Protein AF-A0A5K0UWI3-F1 (afdb_monomer_lite)

Radius of gyration: 23.64 Å; chains: 1; bounding box: 48×35×60 Å

Structure (mmCIF, N/CA/C/O backbone):
data_AF-A0A5K0UWI3-F1
#
_entry.id   AF-A0A5K0UWI3-F1
#
loop_
_atom_site.group_PDB
_atom_site.id
_atom_site.type_symbol
_atom_site.label_atom_id
_atom_site.label_alt_id
_atom_site.label_comp_id
_atom_site.label_asym_id
_atom_site.label_entity_id
_atom_site.label_seq_id
_atom_site.pdbx_PDB_ins_code
_atom_site.Cartn_x
_atom_site.Cartn_y
_atom_site.Cartn_z
_atom_site.occupancy
_atom_site.B_iso_or_equiv
_atom_site.auth_seq_id
_atom_site.auth_comp_id
_atom_site.auth_asym_id
_atom_site.auth_atom_id
_atom_site.pdbx_PDB_model_num
ATOM 1 N N . ASP A 1 1 ? -18.456 -8.976 9.428 1.00 80.06 1 ASP A N 1
ATOM 2 C CA . ASP A 1 1 ? -19.362 -7.862 9.748 1.00 80.06 1 ASP A CA 1
ATOM 3 C C . ASP A 1 1 ? -18.905 -7.242 11.067 1.00 80.06 1 ASP A C 1
ATOM 5 O O . ASP A 1 1 ? -18.928 -7.923 12.085 1.00 80.06 1 ASP A O 1
ATOM 9 N N . CYS A 1 2 ? -18.362 -6.020 11.047 1.00 87.38 2 CYS A N 1
ATOM 10 C CA . CYS A 1 2 ? -17.854 -5.352 12.254 1.00 87.38 2 CYS A CA 1
ATOM 11 C C . CYS A 1 2 ? -18.980 -4.849 13.172 1.00 87.38 2 CYS A C 1
ATOM 13 O O . CYS A 1 2 ? -18.719 -4.526 14.331 1.00 87.38 2 CYS A O 1
ATOM 15 N N . SER A 1 3 ? -20.233 -4.855 12.698 1.00 91.19 3 SER A N 1
ATOM 16 C CA . SER A 1 3 ? -21.408 -4.522 13.509 1.00 91.19 3 SER A CA 1
ATOM 17 C C . SER A 1 3 ? -21.580 -5.456 14.715 1.00 91.19 3 SER A C 1
ATOM 19 O O . SER A 1 3 ? -22.113 -5.038 15.740 1.00 91.19 3 SER A O 1
ATOM 21 N N . ALA A 1 4 ? -21.033 -6.679 14.653 1.00 91.19 4 ALA A N 1
ATOM 22 C CA . ALA A 1 4 ? -21.018 -7.634 15.760 1.00 91.19 4 ALA A CA 1
ATOM 23 C C . ALA A 1 4 ? -20.317 -7.100 17.024 1.00 91.19 4 ALA A C 1
ATOM 25 O O . ALA A 1 4 ? -20.594 -7.583 18.120 1.00 91.19 4 ALA A O 1
ATOM 26 N N . LEU A 1 5 ? -19.442 -6.094 16.905 1.00 93.25 5 LEU A N 1
ATOM 27 C CA . LEU A 1 5 ? -18.822 -5.425 18.054 1.00 93.25 5 LEU A CA 1
ATOM 28 C C . LEU A 1 5 ? -19.850 -4.683 18.922 1.00 93.25 5 LEU A C 1
ATOM 30 O O . LEU A 1 5 ? -19.659 -4.583 20.129 1.00 93.25 5 LEU A O 1
ATOM 34 N N . LEU A 1 6 ? -20.947 -4.201 18.327 1.00 94.69 6 LEU A N 1
ATOM 35 C CA . LEU A 1 6 ? -21.994 -3.442 19.022 1.00 94.69 6 LEU A CA 1
ATOM 36 C C . LEU A 1 6 ? -22.892 -4.328 19.898 1.00 94.69 6 LEU A C 1
ATOM 38 O O . LEU A 1 6 ? -23.558 -3.826 20.797 1.00 94.69 6 LEU A O 1
ATOM 42 N N . ALA A 1 7 ? -22.917 -5.638 19.640 1.00 94.44 7 ALA A N 1
ATOM 43 C CA . ALA A 1 7 ? -23.739 -6.593 20.379 1.00 94.44 7 ALA A CA 1
ATOM 44 C C . ALA A 1 7 ? -23.078 -7.097 21.678 1.00 94.44 7 ALA A C 1
ATOM 46 O O . ALA A 1 7 ? -23.730 -7.772 22.474 1.00 94.44 7 ALA A O 1
ATOM 47 N N . TYR A 1 8 ? -21.792 -6.800 21.898 1.00 94.25 8 TYR A N 1
ATOM 48 C CA . TYR A 1 8 ? -21.024 -7.276 23.049 1.00 94.25 8 TYR A CA 1
ATOM 49 C C . TYR A 1 8 ? -20.821 -6.158 24.076 1.00 94.25 8 TYR A C 1
ATOM 51 O O . TYR A 1 8 ? -20.403 -5.058 23.730 1.00 94.25 8 TYR A O 1
ATOM 59 N N . VAL A 1 9 ? -21.026 -6.475 25.360 1.00 95.25 9 VAL A N 1
ATOM 60 C CA . VAL A 1 9 ? -20.688 -5.572 26.482 1.00 95.25 9 VAL A CA 1
ATOM 61 C C . VAL A 1 9 ? -19.185 -5.283 26.516 1.00 95.25 9 VAL A C 1
ATOM 63 O O . VAL A 1 9 ? -18.770 -4.161 26.787 1.00 95.25 9 VAL A O 1
ATOM 66 N N . GLU A 1 10 ? -18.372 -6.295 26.204 1.00 95.88 10 GLU A N 1
ATOM 67 C CA . GLU A 1 10 ? -16.932 -6.165 26.005 1.00 95.88 10 GLU A CA 1
ATOM 68 C C . GLU A 1 10 ? -16.590 -6.508 24.542 1.00 95.88 10 GLU A C 1
ATOM 70 O O . GLU A 1 10 ? -16.486 -7.688 24.193 1.00 95.88 10 GLU A O 1
ATOM 75 N N . PRO A 1 11 ? -16.428 -5.500 23.664 1.00 94.50 11 PRO A N 1
ATOM 76 C CA . PRO A 1 11 ? -16.266 -5.708 22.223 1.00 94.50 11 PRO A CA 1
ATOM 77 C C . PRO A 1 11 ? -15.063 -6.573 21.817 1.00 94.50 11 PRO A C 1
ATOM 79 O O . PRO A 1 11 ? -15.106 -7.235 20.782 1.00 94.50 11 PRO A O 1
ATOM 82 N N . SER A 1 12 ? -14.005 -6.630 22.633 1.00 93.62 12 SER A N 1
ATOM 83 C CA . SER A 1 12 ? -12.827 -7.478 22.386 1.00 93.62 12 SER A CA 1
ATOM 84 C C . SER A 1 12 ? -13.124 -8.978 22.474 1.00 93.62 12 SER A C 1
ATOM 86 O O . SER A 1 12 ? -12.382 -9.770 21.903 1.00 93.62 12 SER A O 1
ATOM 88 N N . LYS A 1 13 ? -14.223 -9.382 23.128 1.00 95.25 13 LYS A N 1
ATOM 89 C CA . LYS A 1 13 ? -14.685 -10.781 23.184 1.00 95.25 13 LYS A CA 1
ATOM 90 C C . LYS A 1 13 ? -15.545 -11.198 21.988 1.00 95.25 13 LYS A C 1
ATOM 92 O O . LYS A 1 13 ? -15.985 -12.345 21.922 1.00 95.25 13 LYS A O 1
ATOM 97 N N . SER A 1 14 ? -15.815 -10.280 21.064 1.00 95.06 14 SER A N 1
ATOM 98 C CA . SER A 1 14 ? -16.533 -10.583 19.828 1.00 95.06 14 SER A CA 1
ATOM 99 C C . SER A 1 14 ? -15.726 -11.528 18.934 1.00 95.06 14 SER A C 1
ATOM 101 O O . SER A 1 14 ? -14.496 -11.545 18.974 1.00 95.06 14 SER A O 1
ATOM 103 N N . SER A 1 15 ? -16.405 -12.253 18.044 1.00 93.25 15 SER A N 1
ATOM 104 C CA . SER A 1 15 ? -15.760 -13.048 16.985 1.00 93.25 15 SER A CA 1
ATOM 105 C C . SER A 1 15 ? -14.888 -12.208 16.042 1.00 93.25 15 SER A C 1
ATOM 107 O O . SER A 1 15 ? -14.015 -12.743 15.365 1.00 93.25 15 SER A O 1
ATOM 109 N N . VAL A 1 16 ? -15.093 -10.889 16.026 1.00 93.88 16 VAL A N 1
ATOM 110 C CA . VAL A 1 16 ? -14.275 -9.908 15.298 1.00 93.88 16 VAL A CA 1
ATOM 111 C C . VAL A 1 16 ? -13.463 -9.001 16.233 1.00 93.88 16 VAL A C 1
ATOM 113 O O . VAL A 1 16 ? -13.024 -7.926 15.832 1.00 93.88 16 VAL A O 1
ATOM 116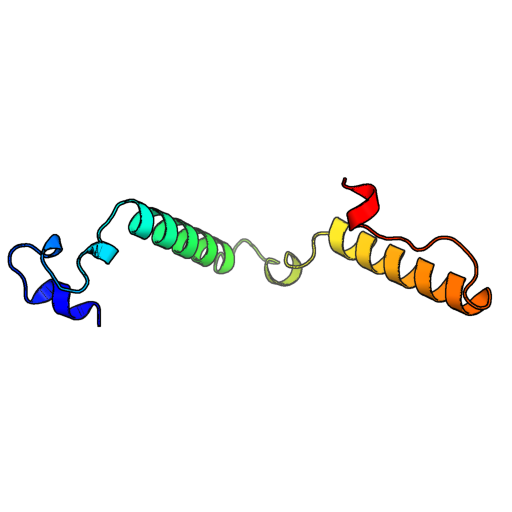 N N . GLY A 1 17 ? -13.244 -9.418 17.485 1.00 93.75 17 GLY A N 1
ATOM 117 C CA . GLY A 1 17 ? -12.502 -8.652 18.492 1.00 93.75 17 GLY A CA 1
ATOM 118 C C . GLY A 1 17 ? -11.054 -8.342 18.096 1.00 93.75 17 GLY A C 1
ATOM 119 O O . GLY A 1 17 ? -10.535 -7.297 18.483 1.00 93.75 17 GLY A O 1
ATOM 120 N N . TYR A 1 18 ? -10.443 -9.178 17.247 1.00 93.06 18 TYR A N 1
ATOM 121 C CA . TYR A 1 18 ? -9.102 -8.965 16.683 1.00 93.06 18 TYR A CA 1
ATOM 122 C C . TYR A 1 18 ? -8.970 -7.626 15.932 1.00 93.06 18 TYR A C 1
ATOM 124 O O . TYR A 1 18 ? -7.886 -7.055 15.865 1.00 93.06 18 TYR A O 1
ATOM 132 N N . LEU A 1 19 ? -10.077 -7.066 15.419 1.00 93.19 19 LEU A N 1
ATOM 133 C CA . LEU A 1 19 ? -10.096 -5.744 14.777 1.00 93.19 19 LEU A CA 1
ATOM 134 C C . LEU A 1 19 ? -9.761 -4.598 15.746 1.00 93.19 19 LEU A C 1
ATOM 136 O O . LEU A 1 19 ? -9.426 -3.500 15.308 1.00 93.19 19 LEU A O 1
ATOM 140 N N . LEU A 1 20 ? -9.870 -4.828 17.056 1.00 93.38 20 LEU A N 1
ATOM 141 C CA . LEU A 1 20 ? -9.596 -3.829 18.088 1.00 93.38 20 LEU A CA 1
ATOM 142 C C . LEU A 1 20 ? -8.147 -3.852 18.583 1.00 93.38 20 LEU A C 1
ATOM 144 O O . LEU A 1 20 ? -7.787 -2.977 19.380 1.00 93.38 20 LEU A O 1
ATOM 148 N N . GLU A 1 21 ? -7.340 -4.820 18.145 1.00 95.19 21 GLU A N 1
ATOM 149 C CA . GLU A 1 21 ? -5.928 -4.944 18.507 1.00 95.19 21 GLU A CA 1
ATOM 150 C C . GLU A 1 21 ? -5.100 -3.761 17.996 1.00 95.19 21 GLU A C 1
ATOM 152 O O . GLU A 1 21 ? -5.424 -3.138 16.984 1.00 95.19 21 GLU A O 1
ATOM 157 N N . MET A 1 22 ? -3.996 -3.460 18.689 1.00 94.00 22 MET A N 1
ATOM 158 C CA . MET A 1 22 ? -3.112 -2.344 18.327 1.00 94.00 22 MET A CA 1
ATOM 159 C C . MET A 1 22 ? -2.607 -2.444 16.885 1.00 94.00 22 MET A C 1
ATOM 161 O O . MET A 1 22 ? -2.656 -1.450 16.169 1.00 94.00 22 MET A O 1
ATOM 165 N N . ALA A 1 23 ? -2.223 -3.644 16.436 1.00 92.06 23 ALA A N 1
ATOM 166 C CA . ALA A 1 23 ? -1.749 -3.866 15.072 1.00 92.06 23 ALA A CA 1
ATOM 167 C C . ALA A 1 23 ? -2.802 -3.478 14.017 1.00 92.06 23 ALA A C 1
ATOM 169 O O . ALA A 1 23 ? -2.484 -2.824 13.030 1.00 92.06 23 ALA A O 1
ATOM 170 N N . GLN A 1 24 ? -4.077 -3.820 14.239 1.00 93.50 24 GLN A N 1
ATOM 171 C CA . GLN A 1 24 ? -5.153 -3.443 13.315 1.00 93.50 24 GLN A CA 1
ATOM 172 C C . GLN A 1 24 ? -5.438 -1.941 13.351 1.00 93.50 24 GLN A C 1
ATOM 174 O O . GLN A 1 24 ? -5.701 -1.338 12.312 1.00 93.50 24 GLN A O 1
ATOM 179 N N . ARG A 1 25 ? -5.340 -1.306 14.525 1.00 91.06 25 ARG A N 1
ATOM 180 C CA . ARG A 1 25 ? -5.493 0.152 14.636 1.00 91.06 25 ARG A CA 1
ATOM 181 C C . ARG A 1 25 ? -4.399 0.905 13.892 1.00 91.06 25 ARG A C 1
ATOM 183 O O . ARG A 1 25 ? -4.711 1.908 13.265 1.00 91.06 25 ARG A O 1
ATOM 190 N N . GLU A 1 26 ? -3.162 0.426 13.951 1.00 93.81 26 GLU A N 1
ATOM 191 C CA . GLU A 1 26 ? -2.031 1.009 13.225 1.00 93.81 26 GLU A CA 1
ATOM 192 C C . GLU A 1 26 ? -2.237 0.907 11.708 1.00 93.81 26 GLU A C 1
ATOM 194 O O . GLU A 1 26 ? -2.206 1.921 11.017 1.00 93.81 26 GLU A O 1
ATOM 199 N N . VAL A 1 27 ? -2.610 -0.275 11.206 1.00 92.25 27 VAL A N 1
ATOM 200 C CA . VAL A 1 27 ? -2.924 -0.482 9.779 1.00 92.25 27 VAL A CA 1
ATOM 201 C C . VAL A 1 27 ? -4.059 0.431 9.303 1.00 92.25 27 VAL A C 1
ATOM 203 O O . VAL A 1 27 ? -3.981 1.028 8.227 1.00 92.25 27 VAL A O 1
ATOM 206 N N . VAL A 1 28 ? -5.126 0.568 10.096 1.00 92.69 28 VAL A N 1
ATOM 207 C CA . VAL A 1 28 ? -6.239 1.471 9.766 1.00 92.69 28 VAL A CA 1
ATOM 208 C C . VAL A 1 28 ? -5.790 2.932 9.815 1.00 92.69 28 VAL A C 1
ATOM 210 O O . VAL A 1 28 ? -6.179 3.707 8.941 1.00 92.69 28 VAL A O 1
ATOM 213 N N . ALA A 1 29 ? -4.968 3.317 10.793 1.00 92.94 29 ALA A N 1
ATOM 214 C CA . ALA A 1 29 ? -4.429 4.669 10.891 1.00 92.94 29 ALA A CA 1
ATOM 215 C C . ALA A 1 29 ? -3.584 5.024 9.659 1.00 92.94 29 ALA A C 1
ATOM 217 O O . ALA A 1 29 ? -3.787 6.091 9.081 1.00 92.94 29 ALA A O 1
ATOM 218 N N . ASP A 1 30 ? -2.725 4.118 9.196 1.00 91.00 30 ASP A N 1
ATOM 219 C CA . ASP A 1 30 ? -1.932 4.305 7.978 1.00 91.00 30 ASP A CA 1
ATOM 220 C C . ASP A 1 30 ? -2.812 4.449 6.733 1.00 91.00 30 ASP A C 1
ATOM 222 O O . ASP A 1 30 ? -2.621 5.369 5.932 1.00 91.00 30 ASP A O 1
ATOM 226 N N . ALA A 1 31 ? -3.831 3.596 6.588 1.00 90.25 31 ALA A N 1
ATOM 227 C CA . ALA A 1 31 ? -4.768 3.664 5.468 1.00 90.25 31 ALA A CA 1
ATOM 228 C C . ALA A 1 31 ? -5.568 4.981 5.453 1.00 90.25 31 ALA A C 1
ATOM 230 O O 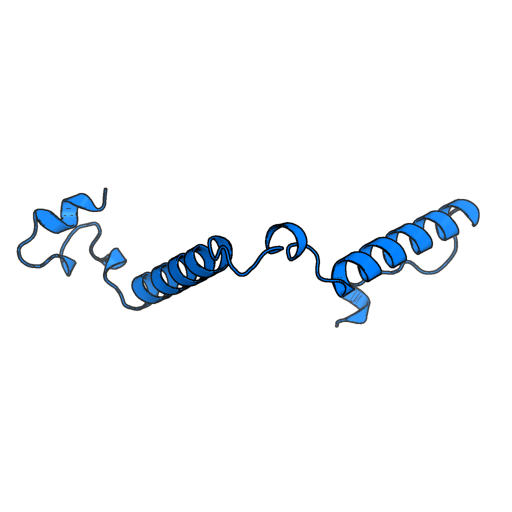. ALA A 1 31 ? -5.769 5.590 4.394 1.00 90.25 31 ALA A O 1
ATOM 231 N N . VAL A 1 32 ? -6.007 5.453 6.624 1.00 89.19 32 VAL A N 1
ATOM 232 C CA . VAL A 1 32 ? -6.706 6.736 6.770 1.00 89.19 32 VAL A CA 1
ATOM 233 C C . VAL A 1 32 ? -5.764 7.897 6.468 1.00 89.19 32 VAL A C 1
ATOM 235 O O . VAL A 1 32 ? -6.133 8.779 5.694 1.00 89.19 32 VAL A O 1
ATOM 238 N N . ASN A 1 33 ? -4.539 7.881 6.997 1.00 87.88 33 ASN A N 1
ATOM 239 C CA . ASN A 1 33 ? -3.530 8.905 6.731 1.00 87.88 33 ASN A CA 1
ATOM 240 C C . ASN A 1 33 ? -3.233 9.016 5.231 1.00 87.88 33 ASN A C 1
ATOM 242 O O . ASN A 1 33 ? -3.272 10.114 4.674 1.00 87.88 33 ASN A O 1
ATOM 246 N N . ALA A 1 34 ? -3.022 7.886 4.554 1.00 83.38 34 ALA A N 1
ATOM 247 C CA . ALA A 1 34 ? -2.824 7.846 3.108 1.00 83.38 34 ALA A CA 1
ATOM 248 C C . ALA A 1 34 ? -4.031 8.412 2.342 1.00 83.38 34 ALA A C 1
ATOM 250 O O . ALA A 1 34 ? -3.861 9.178 1.394 1.00 83.38 34 ALA A O 1
ATOM 251 N N . SER A 1 35 ? -5.252 8.093 2.779 1.00 80.88 35 SER A N 1
ATOM 252 C CA . SER A 1 35 ? -6.484 8.599 2.163 1.00 80.88 35 SER A CA 1
ATOM 253 C C . SER A 1 35 ? -6.627 10.113 2.336 1.00 80.88 35 SER A C 1
ATOM 255 O O . SER A 1 35 ? -6.864 10.828 1.365 1.00 80.88 35 SER A O 1
ATOM 257 N N . VAL A 1 36 ? -6.421 10.633 3.548 1.00 83.19 36 VAL A N 1
ATOM 258 C CA . VAL A 1 36 ? -6.472 12.077 3.834 1.00 83.19 36 VAL A CA 1
ATOM 259 C C . VAL A 1 36 ? -5.435 12.835 3.007 1.00 83.19 36 VAL A C 1
ATOM 261 O O . VAL A 1 36 ? -5.744 13.883 2.439 1.00 83.19 36 VAL A O 1
ATOM 264 N N . LEU A 1 37 ? -4.223 12.287 2.887 1.00 78.56 37 LEU A N 1
ATOM 265 C CA . LEU A 1 37 ? -3.192 12.845 2.018 1.00 78.56 37 LEU A CA 1
ATOM 266 C C . LEU A 1 37 ? -3.630 12.813 0.546 1.00 78.56 37 LEU A C 1
ATOM 268 O O . LEU A 1 37 ? -3.513 13.824 -0.134 1.00 78.56 37 LEU A O 1
ATOM 272 N N . ALA A 1 38 ? -4.204 11.715 0.051 1.00 67.88 38 ALA A N 1
ATOM 273 C CA . ALA A 1 38 ? -4.662 11.614 -1.338 1.00 67.88 38 ALA A CA 1
ATOM 274 C C . ALA A 1 38 ? -5.788 12.607 -1.689 1.00 67.88 38 ALA A C 1
ATOM 276 O O . ALA A 1 38 ? -5.838 13.115 -2.811 1.00 67.88 38 ALA A O 1
ATOM 277 N N . LEU A 1 39 ? -6.672 12.894 -0.732 1.00 74.44 39 LEU A N 1
ATOM 278 C CA . LEU A 1 39 ? -7.826 13.783 -0.880 1.00 74.44 39 LEU A CA 1
ATOM 279 C C . LEU A 1 39 ? -7.512 15.264 -0.620 1.00 74.44 39 LEU A C 1
ATOM 281 O O . LEU A 1 39 ? -8.406 16.099 -0.753 1.00 74.44 39 LEU A O 1
ATOM 285 N N . ASN A 1 40 ? -6.276 15.615 -0.254 1.00 70.31 40 ASN A N 1
ATOM 286 C CA . ASN A 1 40 ? -5.912 16.993 0.059 1.00 70.31 40 ASN A CA 1
ATOM 287 C C . ASN A 1 40 ? -6.014 17.889 -1.200 1.00 70.31 40 ASN A C 1
ATOM 289 O O . ASN A 1 40 ? -5.199 17.753 -2.114 1.00 70.31 40 ASN A O 1
ATOM 293 N N . PRO A 1 41 ? -6.957 18.851 -1.255 1.00 60.16 41 PRO A N 1
ATOM 294 C CA . PRO A 1 41 ? -7.178 19.683 -2.441 1.00 60.16 41 PRO A CA 1
ATOM 295 C C . PRO A 1 41 ? -6.059 20.711 -2.672 1.00 60.16 41 PRO A C 1
ATOM 297 O O . PRO A 1 41 ? -5.956 21.273 -3.762 1.00 60.16 41 PRO A O 1
ATOM 300 N N . ASN A 1 42 ? -5.212 20.955 -1.663 1.00 63.28 42 ASN A N 1
ATOM 301 C CA . ASN A 1 42 ? -4.020 21.795 -1.780 1.00 63.28 42 ASN A CA 1
ATOM 302 C C . ASN A 1 42 ? -2.819 21.021 -2.343 1.00 63.28 42 ASN A C 1
ATOM 304 O O . ASN A 1 42 ? -1.883 21.640 -2.848 1.00 63.28 42 ASN A O 1
ATOM 308 N N . LEU A 1 43 ? -2.862 19.683 -2.341 1.00 58.81 43 LEU A N 1
ATOM 309 C CA . LEU A 1 43 ? -1.985 18.856 -3.167 1.00 58.81 43 LEU A CA 1
ATOM 310 C C . LEU A 1 43 ? -2.551 18.839 -4.589 1.00 58.81 43 LEU A C 1
ATOM 312 O O . LEU A 1 43 ? -3.071 17.833 -5.064 1.00 58.81 43 LEU A O 1
ATOM 316 N N . LYS A 1 44 ? -2.457 19.977 -5.280 1.00 52.00 44 LYS A N 1
ATOM 317 C CA . LYS A 1 44 ? -2.990 20.181 -6.637 1.00 52.00 44 LYS A CA 1
ATOM 318 C C . LYS A 1 44 ? -2.422 19.253 -7.728 1.00 52.00 44 LYS A C 1
ATOM 320 O O . LYS A 1 44 ? -2.786 19.439 -8.877 1.00 52.00 44 LYS A O 1
ATOM 325 N N . ASP A 1 45 ? -1.620 18.237 -7.403 1.00 53.97 45 ASP A N 1
ATOM 326 C CA . ASP A 1 45 ? -1.052 17.300 -8.381 1.00 53.97 45 ASP A CA 1
ATOM 327 C C . ASP A 1 45 ? -0.751 15.889 -7.832 1.00 53.97 45 ASP A C 1
ATOM 329 O O . ASP A 1 45 ? 0.159 15.202 -8.294 1.00 53.97 45 ASP A O 1
ATOM 333 N N . SER A 1 46 ? -1.514 15.362 -6.871 1.00 52.06 46 SER A N 1
ATOM 334 C CA . SER A 1 46 ? -1.255 13.993 -6.378 1.00 52.06 46 SER A CA 1
ATOM 335 C 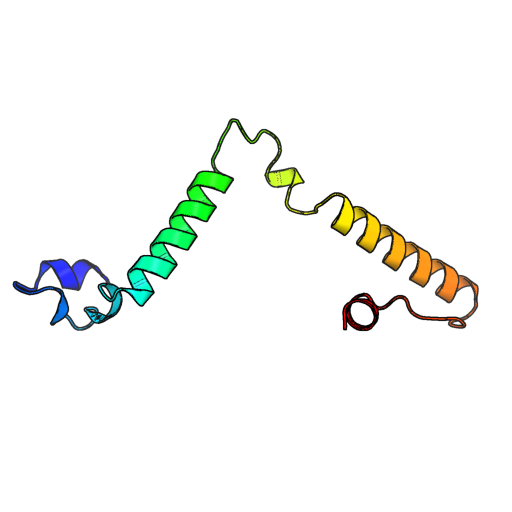C . SER A 1 46 ? -1.608 12.884 -7.387 1.00 52.06 46 SER A C 1
ATOM 337 O O . SER A 1 46 ? -1.031 11.800 -7.326 1.00 52.06 46 SER A O 1
ATOM 339 N N . ARG A 1 47 ? -2.438 13.161 -8.406 1.00 48.97 47 ARG A N 1
ATOM 340 C CA . ARG A 1 47 ? -2.569 12.268 -9.581 1.00 48.97 47 ARG A CA 1
ATOM 341 C C . ARG A 1 47 ? -1.371 12.346 -10.541 1.00 48.97 47 ARG A C 1
ATOM 343 O O . ARG A 1 47 ? -1.195 11.441 -11.349 1.00 48.97 47 ARG A O 1
ATOM 350 N N . GLY A 1 48 ? -0.529 13.377 -10.424 1.00 47.44 48 GLY A N 1
ATOM 351 C CA . GLY A 1 48 ? 0.784 13.487 -11.073 1.00 47.44 48 GLY A CA 1
ATOM 352 C C . GLY A 1 48 ? 1.952 12.983 -10.209 1.00 47.44 48 GLY A C 1
ATOM 353 O O . GLY A 1 48 ? 3.023 12.710 -10.747 1.00 47.44 48 GLY A O 1
ATOM 354 N N . CYS A 1 49 ? 1.732 12.814 -8.900 1.00 47.66 49 CYS A N 1
ATOM 355 C CA . CYS A 1 49 ? 2.681 12.271 -7.917 1.00 47.66 49 CYS A CA 1
ATOM 356 C C . CYS A 1 49 ? 2.859 10.746 -8.025 1.00 47.66 49 CYS A C 1
ATOM 358 O O . CYS A 1 49 ? 3.847 10.203 -7.540 1.00 47.66 49 CYS A O 1
ATOM 360 N N . LEU A 1 50 ? 1.945 10.051 -8.713 1.00 50.69 50 LEU A N 1
ATOM 361 C CA . LEU A 1 50 ? 2.030 8.599 -8.881 1.00 50.69 50 LEU A CA 1
ATOM 362 C C . LEU A 1 50 ? 3.229 8.130 -9.710 1.00 50.69 50 LEU A C 1
ATOM 364 O O . LEU A 1 50 ? 3.540 6.952 -9.617 1.00 50.69 50 LEU A O 1
ATOM 368 N N . HIS A 1 51 ? 3.929 9.020 -10.429 1.00 53.72 51 HIS A N 1
ATOM 369 C CA 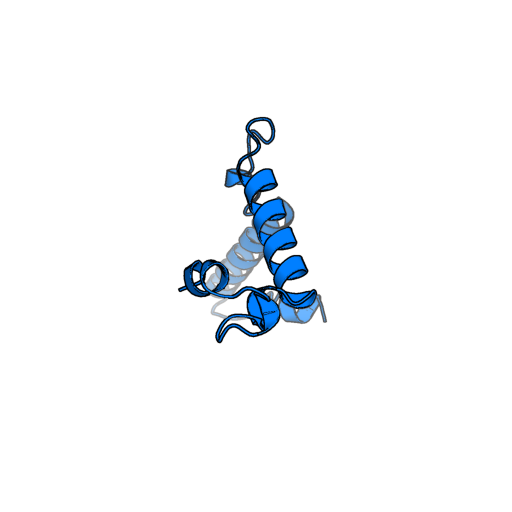. HIS A 1 51 ? 5.300 8.778 -10.886 1.00 53.72 51 HIS A CA 1
ATOM 370 C C . HIS A 1 51 ? 6.176 9.957 -10.481 1.00 53.72 51 HIS A C 1
ATOM 372 O O . HIS A 1 51 ? 6.072 11.041 -11.068 1.00 53.72 51 HIS A O 1
ATOM 378 N N . SER A 1 52 ? 7.052 9.750 -9.495 1.00 70.00 52 SER A N 1
ATOM 379 C CA . SER A 1 52 ? 8.102 10.721 -9.176 1.00 70.00 52 SER A CA 1
ATOM 380 C C . SER A 1 52 ? 8.864 11.104 -10.456 1.00 70.00 52 SER A C 1
ATOM 382 O O . SER A 1 52 ? 8.942 10.319 -11.404 1.00 70.00 52 SER A O 1
ATOM 384 N N . VAL A 1 53 ? 9.435 12.313 -10.522 1.00 75.88 53 VAL A N 1
ATOM 385 C CA . VAL A 1 53 ? 10.305 12.707 -11.654 1.00 75.88 53 VAL A CA 1
ATOM 386 C C . VAL A 1 53 ? 11.381 11.643 -11.891 1.00 75.88 53 VAL A C 1
ATOM 388 O O . VAL A 1 53 ? 11.670 11.300 -13.034 1.00 75.88 53 VAL A O 1
ATOM 391 N N . LEU A 1 54 ? 11.884 11.049 -10.806 1.00 77.88 54 LEU A N 1
ATOM 392 C CA . LEU A 1 54 ? 12.783 9.907 -10.839 1.00 77.88 54 LEU A CA 1
ATOM 393 C C . LEU A 1 54 ? 12.164 8.685 -11.534 1.00 77.88 54 LEU A C 1
ATOM 395 O O . LEU A 1 54 ? 12.785 8.137 -12.433 1.00 77.88 54 LEU A O 1
ATOM 399 N N . GLU A 1 55 ? 10.943 8.274 -11.189 1.00 77.75 55 GLU A N 1
ATOM 400 C CA . GLU A 1 55 ? 10.276 7.153 -11.863 1.00 77.75 55 GLU A CA 1
ATOM 401 C C . GLU A 1 55 ? 10.069 7.419 -13.361 1.00 77.75 55 GLU A C 1
ATOM 403 O O . GLU A 1 55 ? 10.298 6.532 -14.183 1.00 77.75 55 GLU A O 1
ATOM 408 N N . LYS A 1 56 ? 9.682 8.644 -13.741 1.00 82.56 56 LYS A N 1
ATOM 409 C CA . LYS A 1 56 ? 9.538 9.018 -15.158 1.00 82.56 56 LYS A CA 1
ATOM 410 C C . LYS A 1 56 ? 10.870 8.906 -15.897 1.00 82.56 56 LYS A C 1
ATOM 412 O O . LYS A 1 56 ? 10.912 8.307 -16.969 1.00 82.56 56 LYS A O 1
ATOM 417 N N . LEU A 1 57 ? 11.946 9.415 -15.297 1.00 86.75 57 LEU A N 1
ATOM 418 C CA . LEU A 1 57 ? 13.298 9.312 -15.846 1.00 86.75 57 LEU A CA 1
ATOM 419 C C . LEU A 1 57 ? 13.754 7.855 -15.960 1.00 86.75 57 LEU A C 1
ATOM 421 O O . LEU A 1 57 ? 14.286 7.467 -16.995 1.00 86.75 57 LEU A O 1
ATOM 425 N N . LEU A 1 58 ? 13.493 7.028 -14.946 1.00 85.75 58 LEU A N 1
ATOM 426 C CA . LEU A 1 58 ? 13.825 5.604 -14.968 1.00 85.75 58 LEU A CA 1
ATOM 427 C C . LEU A 1 58 ? 13.061 4.867 -16.071 1.00 85.75 58 LEU A C 1
ATOM 429 O O . LEU A 1 58 ? 13.663 4.104 -16.817 1.00 85.75 58 LEU A O 1
ATOM 433 N N . ARG A 1 59 ? 11.763 5.137 -16.247 1.00 84.31 59 ARG A N 1
ATOM 434 C CA . ARG A 1 59 ? 10.968 4.558 -17.344 1.00 84.31 59 ARG A CA 1
ATOM 435 C C . ARG A 1 59 ? 11.503 4.962 -18.716 1.00 84.31 59 ARG A C 1
ATOM 437 O O . ARG A 1 59 ? 11.609 4.110 -19.595 1.00 84.31 59 ARG A O 1
ATOM 444 N N . GLN A 1 60 ? 11.853 6.236 -18.896 1.00 89.06 60 GLN A N 1
ATOM 445 C CA . GLN A 1 60 ? 12.436 6.735 -20.145 1.00 89.06 60 GLN A CA 1
ATOM 446 C C . GLN A 1 60 ? 13.795 6.093 -20.430 1.00 89.06 60 GLN A C 1
ATOM 448 O O . GLN A 1 60 ? 14.033 5.650 -21.551 1.00 89.06 60 GLN A O 1
ATOM 453 N N . LEU A 1 61 ? 14.657 5.993 -19.418 1.00 90.38 61 LEU A N 1
ATOM 454 C CA . LEU A 1 61 ? 15.963 5.352 -19.531 1.00 90.38 61 LEU A CA 1
ATOM 455 C C . LEU A 1 61 ? 15.827 3.872 -19.912 1.00 90.38 61 LEU A C 1
ATOM 457 O O . LEU A 1 61 ? 16.479 3.418 -20.852 1.00 90.38 61 LEU A O 1
ATOM 461 N N . THR A 1 62 ? 14.933 3.139 -19.243 1.00 88.25 62 THR A N 1
ATOM 462 C CA . THR A 1 62 ? 14.639 1.738 -19.563 1.00 88.25 62 THR A CA 1
ATOM 463 C C . THR A 1 62 ? 14.141 1.593 -21.001 1.00 88.25 62 THR A C 1
ATOM 465 O O . THR A 1 62 ? 14.675 0.772 -21.747 1.00 88.25 62 THR A O 1
ATOM 468 N N . ALA A 1 63 ? 13.179 2.417 -21.431 1.00 89.94 63 ALA A N 1
ATOM 469 C CA . ALA A 1 63 ? 12.64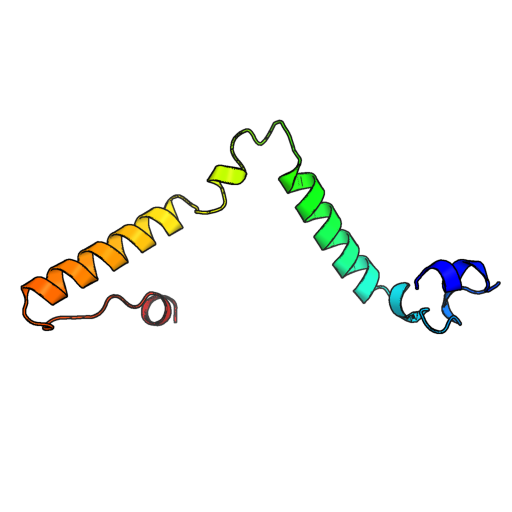0 2.376 -22.792 1.00 89.94 63 ALA A CA 1
ATOM 470 C C . ALA A 1 63 ? 13.712 2.669 -23.858 1.00 89.94 63 ALA A C 1
ATOM 472 O O . ALA A 1 63 ? 13.867 1.890 -24.797 1.00 89.94 63 ALA A O 1
ATOM 473 N N . ALA A 1 64 ? 14.507 3.728 -23.674 1.00 90.56 64 ALA A N 1
ATOM 474 C CA . ALA A 1 64 ? 15.584 4.089 -24.594 1.00 90.56 64 ALA A CA 1
ATOM 475 C C . ALA A 1 64 ? 16.668 2.998 -24.676 1.00 90.56 64 ALA A C 1
ATOM 477 O O . ALA A 1 64 ? 17.193 2.709 -25.752 1.00 90.56 64 ALA A O 1
ATOM 478 N N . SER A 1 65 ? 16.993 2.354 -23.549 1.00 88.81 65 SER A N 1
ATOM 479 C CA . SER A 1 65 ? 17.967 1.257 -23.523 1.00 88.81 65 SER A CA 1
ATOM 480 C C . SER A 1 65 ? 17.492 0.031 -24.316 1.00 88.81 65 SER A C 1
ATOM 482 O O . SER A 1 65 ? 18.282 -0.572 -25.045 1.00 88.81 65 SER A O 1
ATOM 484 N N . LEU A 1 66 ? 16.197 -0.298 -24.227 1.00 88.12 66 LEU A N 1
ATOM 485 C CA . LEU A 1 66 ? 15.561 -1.393 -24.961 1.00 88.12 66 LEU A CA 1
ATOM 486 C C . LEU A 1 66 ? 15.516 -1.121 -26.463 1.00 88.12 66 LEU A C 1
ATOM 488 O O . LEU A 1 66 ? 15.838 -2.009 -27.249 1.00 88.12 66 LEU A O 1
ATOM 492 N N . GLU A 1 67 ? 15.146 0.097 -26.855 1.00 91.06 67 GLU A N 1
ATOM 493 C CA . GLU A 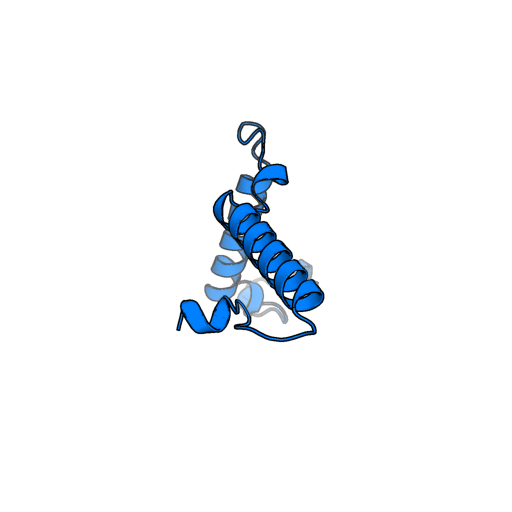1 67 ? 15.091 0.502 -28.260 1.00 91.06 67 GLU A CA 1
ATOM 494 C C . GLU A 1 67 ? 16.477 0.443 -28.910 1.00 91.06 67 GLU A C 1
ATOM 496 O O . GLU A 1 67 ? 16.640 -0.167 -29.966 1.00 91.06 67 GLU A O 1
ATOM 501 N N . ARG A 1 68 ? 17.504 0.967 -28.231 1.00 90.00 68 ARG A N 1
ATOM 502 C CA . ARG A 1 68 ? 18.891 0.869 -28.701 1.00 90.00 68 ARG A CA 1
ATOM 503 C C . ARG A 1 68 ? 19.329 -0.586 -28.874 1.00 90.00 68 ARG A C 1
ATOM 505 O O . ARG A 1 68 ? 19.860 -0.946 -29.916 1.00 90.00 68 ARG A O 1
ATOM 512 N N . ARG A 1 69 ? 19.023 -1.449 -27.902 1.00 90.94 69 ARG A N 1
ATOM 513 C CA . ARG A 1 69 ? 19.318 -2.886 -27.992 1.00 90.94 69 ARG A CA 1
ATOM 514 C C . ARG A 1 69 ? 18.593 -3.554 -29.161 1.00 90.94 69 ARG A C 1
ATOM 516 O O . ARG A 1 69 ? 19.150 -4.455 -29.779 1.00 90.94 69 ARG A O 1
ATOM 523 N N . ALA A 1 70 ? 17.361 -3.148 -29.461 1.00 89.94 70 ALA A N 1
ATOM 524 C CA . ALA A 1 70 ? 16.620 -3.664 -30.608 1.00 89.94 70 ALA A CA 1
ATOM 525 C C . ALA A 1 70 ? 17.285 -3.267 -31.938 1.00 89.94 70 ALA A C 1
ATOM 527 O O . ALA A 1 70 ? 17.392 -4.108 -32.830 1.00 89.94 70 ALA A O 1
ATOM 528 N N . LEU A 1 71 ? 17.783 -2.029 -32.046 1.00 91.06 71 LEU A N 1
ATOM 529 C CA . LEU A 1 71 ? 18.553 -1.556 -33.205 1.00 91.06 71 LEU A CA 1
ATOM 530 C C . LEU A 1 71 ? 19.885 -2.305 -33.358 1.00 91.06 71 LEU A C 1
ATOM 532 O O . LEU A 1 71 ? 20.268 -2.650 -34.472 1.00 91.06 71 LEU A O 1
ATOM 536 N N . ASP A 1 72 ? 20.530 -2.644 -32.243 1.00 89.19 72 ASP A N 1
ATOM 537 C CA . ASP A 1 72 ? 21.784 -3.405 -32.204 1.00 89.19 72 ASP A CA 1
ATOM 538 C C . ASP A 1 72 ? 21.573 -4.934 -32.319 1.00 89.19 72 ASP A C 1
ATOM 540 O O . ASP A 1 72 ? 22.431 -5.732 -31.936 1.00 89.19 72 ASP A O 1
ATOM 544 N N . GLY A 1 73 ? 20.413 -5.391 -32.810 1.00 90.62 73 GLY A N 1
ATOM 545 C CA . GLY A 1 73 ? 20.141 -6.817 -33.033 1.00 90.62 73 GLY A CA 1
ATOM 546 C C . GLY A 1 73 ? 20.076 -7.651 -31.748 1.00 90.62 73 GLY A C 1
ATOM 547 O O . GLY A 1 73 ? 20.380 -8.843 -31.754 1.00 90.62 73 GLY A O 1
ATOM 548 N N . GLY A 1 74 ? 19.706 -7.034 -30.626 1.00 86.75 74 GLY A N 1
ATOM 549 C CA . GLY A 1 74 ? 19.651 -7.679 -29.317 1.00 86.75 74 GLY A CA 1
ATOM 550 C C . GLY A 1 74 ? 20.981 -7.681 -28.558 1.00 86.75 74 GLY A C 1
ATOM 551 O O . GLY A 1 74 ? 21.070 -8.322 -27.507 1.00 86.75 74 GLY A O 1
ATOM 552 N N . GLN A 1 75 ? 22.011 -6.996 -29.053 1.00 82.69 75 GLN A N 1
ATOM 553 C CA . GLN A 1 75 ? 23.321 -6.943 -28.404 1.00 82.69 75 GLN A CA 1
ATOM 554 C C . GLN A 1 75 ? 23.443 -5.749 -27.444 1.00 82.69 75 GLN A C 1
ATOM 556 O O . GLN A 1 75 ? 22.777 -4.731 -27.605 1.00 82.69 75 GLN A O 1
ATOM 561 N N . GLY A 1 76 ? 24.281 -5.894 -26.413 1.00 80.62 76 GLY A N 1
ATOM 562 C CA . GLY A 1 76 ? 24.521 -4.867 -25.393 1.00 80.62 76 GLY A CA 1
ATOM 563 C C . GLY A 1 76 ? 23.897 -5.162 -24.026 1.00 80.62 76 GLY A C 1
ATOM 564 O O . GLY A 1 76 ? 23.155 -6.131 -23.840 1.00 80.62 76 GLY A O 1
ATOM 565 N N . GLU A 1 77 ? 24.245 -4.326 -23.047 1.00 80.81 77 GLU A N 1
ATOM 566 C CA . GLU A 1 77 ? 23.804 -4.479 -21.660 1.00 80.81 77 GLU A CA 1
ATOM 567 C C . GLU A 1 77 ? 22.323 -4.133 -21.478 1.00 80.81 77 GLU A C 1
ATOM 569 O O . GLU A 1 77 ? 21.824 -3.130 -21.993 1.00 80.81 77 GLU A O 1
ATOM 574 N N . VAL A 1 78 ? 21.627 -4.961 -20.696 1.00 83.94 78 VAL A N 1
ATOM 575 C CA . VAL A 1 78 ? 20.256 -4.689 -20.257 1.00 83.94 78 VAL A CA 1
ATOM 576 C C . VAL A 1 78 ? 20.309 -3.754 -19.057 1.00 83.94 78 VAL A C 1
ATOM 578 O O . VAL A 1 78 ? 20.978 -4.050 -18.063 1.00 83.94 78 VAL A O 1
ATOM 581 N N . PHE A 1 79 ? 19.584 -2.641 -19.145 1.00 83.50 79 PHE A N 1
ATOM 582 C CA . PHE A 1 79 ? 19.324 -1.811 -17.981 1.00 83.50 79 PHE A CA 1
ATOM 583 C C . PHE A 1 79 ? 18.296 -2.516 -17.091 1.00 83.50 79 PHE A C 1
ATOM 585 O O . PHE A 1 79 ? 17.115 -2.596 -17.426 1.00 83.50 79 PHE A O 1
ATOM 592 N N . ASP A 1 80 ? 18.771 -3.048 -15.969 1.00 81.00 80 ASP A N 1
ATOM 593 C CA . ASP A 1 80 ? 17.950 -3.666 -14.935 1.00 81.00 80 ASP A CA 1
ATOM 594 C C . ASP A 1 80 ? 18.101 -2.868 -13.642 1.00 81.00 80 ASP A C 1
ATOM 596 O O . ASP A 1 80 ? 19.151 -2.881 -12.997 1.00 81.00 80 ASP A O 1
ATOM 600 N N . LEU A 1 81 ? 17.033 -2.165 -13.271 1.00 76.31 81 LEU A N 1
ATOM 601 C CA . LEU A 1 81 ? 16.996 -1.337 -12.074 1.00 76.31 81 LEU A CA 1
ATOM 602 C C . LEU A 1 81 ? 17.221 -2.159 -10.798 1.00 76.31 81 LEU A C 1
ATOM 604 O O . LEU A 1 81 ? 17.895 -1.689 -9.884 1.00 76.31 81 LEU A O 1
ATOM 608 N N . HIS A 1 82 ? 16.696 -3.385 -10.740 1.00 78.31 82 HIS A N 1
ATOM 609 C CA . HIS A 1 82 ? 16.820 -4.232 -9.556 1.00 78.31 82 HIS A CA 1
ATOM 610 C C . HIS A 1 82 ? 18.275 -4.650 -9.325 1.00 78.31 82 HIS A C 1
ATOM 612 O O . HIS A 1 82 ? 18.714 -4.756 -8.183 1.00 78.31 82 HIS A O 1
ATOM 618 N N . ARG A 1 83 ? 19.043 -4.841 -10.404 1.00 80.19 83 ARG A N 1
ATOM 619 C CA . ARG A 1 83 ? 20.474 -5.165 -10.339 1.00 80.19 83 ARG A CA 1
ATOM 620 C C . ARG A 1 83 ? 21.349 -3.984 -9.909 1.00 80.19 83 ARG A C 1
ATOM 622 O O . ARG A 1 83 ? 22.466 -4.202 -9.473 1.00 80.19 83 ARG A O 1
ATOM 629 N N . VAL A 1 84 ? 20.897 -2.743 -10.089 1.00 74.56 84 VAL A N 1
ATOM 630 C CA . VAL A 1 84 ? 21.685 -1.537 -9.755 1.00 74.56 84 VAL A CA 1
ATOM 631 C C . VAL A 1 84 ? 21.481 -1.102 -8.301 1.00 74.56 84 VAL A C 1
ATOM 633 O O . VAL A 1 84 ? 22.344 -0.442 -7.728 1.00 74.56 84 VAL A O 1
ATOM 636 N N . LEU A 1 85 ? 20.338 -1.449 -7.707 1.00 71.75 85 LEU A N 1
ATOM 637 C CA . LEU A 1 85 ? 19.969 -1.054 -6.344 1.00 71.75 85 LEU A CA 1
ATOM 638 C C . LEU A 1 85 ? 20.348 -2.091 -5.267 1.00 71.75 85 LEU A C 1
ATOM 640 O O . LEU A 1 85 ? 20.107 -1.836 -4.088 1.00 71.75 85 LEU A O 1
ATOM 644 N N . HIS A 1 86 ? 20.936 -3.223 -5.661 1.00 47.19 86 HIS A N 1
ATOM 645 C CA . HIS A 1 86 ? 21.370 -4.334 -4.806 1.00 47.19 86 HIS A CA 1
ATOM 646 C C . HIS A 1 86 ? 22.801 -4.754 -5.144 1.00 47.19 86 HIS A C 1
ATOM 648 O O . HIS A 1 86 ? 23.468 -5.286 -4.229 1.00 47.19 86 HIS A O 1
#

pLDDT: mean 82.4, std 13.69, range [47.19, 95.88]

Foldseek 3Di:
DLCQLVVDPHSCPGPVNVCVDPVNVVVVVVVVVVVCVCPPVVPVQVVVVVADPVNVVLVVVQVVQVVVCVVVVNDDDHDDPVVVVD

Organism: NCBI:txid210225

Secondary structure (DSSP, 8-state):
-GGGGGG-SSGGGSTTGGGGSHHHHHHHHHHHHHHHHHT-TTSTTTTTTTS-HHHHHHHHHHHHHHHHHHHTTT-S----HHHH--

Sequence (86 aa):
DCSALLAYVEPSKSSVGYLLEMAQREVVADAVNASVLALNPNLKDSRGCLHSVLEKLLRQLTAASLERRALDGGQGEVFDLHRVLH